Protein AF-A0A538GU68-F1 (afdb_monomer_lite)

Sequence (106 aa):
MAILYLGGVAGVVAFALALYAGGTLRRTGLLLGVGLCLTIAWLLAVYLSAKPISQSPDCSDCGAHFGRWLDTAAIFVGVGGNALSWLVGTIAGSSLRALLRRPSRA

Foldseek 3Di:
DDDPQVLQVLLQVLLVCLLVFAQDPVRLVVLLVVLVVVLVVVVVVQVVPFAFPVDDHPDPQFDQDPRGTDDPVCSCSNSVSNSVSSNNSSVNSNVVNNVVPPPPPD

Structure (mmCIF, N/CA/C/O backbone):
data_AF-A0A538GU68-F1
#
_entry.id   AF-A0A538GU68-F1
#
loop_
_atom_site.group_PDB
_atom_site.id
_atom_site.type_symbol
_atom_site.label_atom_id
_atom_site.label_alt_id
_atom_site.label_comp_id
_atom_site.label_asym_id
_atom_site.label_entity_id
_atom_site.label_seq_id
_atom_site.pdbx_PDB_ins_code
_atom_site.Cartn_x
_atom_site.Cartn_y
_atom_site.Cartn_z
_atom_site.occupancy
_atom_site.B_iso_or_equiv
_atom_site.auth_seq_id
_atom_site.auth_comp_id
_atom_site.auth_asym_id
_atom_site.auth_atom_id
_atom_site.pdbx_PDB_model_num
ATOM 1 N N . MET A 1 1 ? -4.702 -0.843 -23.046 1.00 38.47 1 MET A N 1
ATOM 2 C CA . MET A 1 1 ? -4.264 -1.788 -21.997 1.00 38.47 1 MET A CA 1
ATOM 3 C C . MET A 1 1 ? -5.270 -1.722 -20.864 1.00 38.47 1 MET A C 1
ATOM 5 O O . MET A 1 1 ? -5.650 -0.625 -20.478 1.00 38.47 1 MET A O 1
ATOM 9 N N . ALA A 1 2 ? -5.813 -2.871 -20.465 1.00 39.66 2 ALA A N 1
ATOM 10 C CA . ALA A 1 2 ? -6.988 -2.964 -19.607 1.00 39.66 2 ALA A CA 1
ATOM 11 C C . ALA A 1 2 ? -6.745 -2.391 -18.199 1.00 39.66 2 ALA A C 1
ATOM 13 O O . ALA A 1 2 ? -5.671 -2.528 -17.621 1.00 39.66 2 ALA A O 1
ATOM 14 N N . ILE A 1 3 ? -7.787 -1.745 -17.688 1.00 46.81 3 ILE A N 1
ATOM 15 C CA . ILE A 1 3 ? -7.913 -1.038 -16.416 1.00 46.81 3 ILE A CA 1
ATOM 16 C C . ILE A 1 3 ? -7.530 -1.963 -15.247 1.00 46.81 3 ILE A C 1
ATOM 18 O O . ILE A 1 3 ? -8.352 -2.739 -14.771 1.00 46.81 3 ILE A O 1
ATOM 22 N N . LEU A 1 4 ? -6.301 -1.864 -14.736 1.00 47.38 4 LEU A N 1
ATOM 23 C CA . LEU A 1 4 ? -5.945 -2.384 -13.411 1.00 47.38 4 LEU A CA 1
ATOM 24 C C . LEU A 1 4 ? -5.965 -1.231 -12.407 1.00 47.38 4 LEU A C 1
ATOM 26 O O . LEU A 1 4 ? -4.962 -0.886 -11.788 1.00 47.38 4 LEU A O 1
ATOM 30 N N . TYR A 1 5 ? -7.141 -0.627 -12.233 1.00 52.78 5 TYR A N 1
ATOM 31 C CA . TYR A 1 5 ? -7.412 0.280 -11.117 1.00 52.78 5 TYR A CA 1
ATOM 32 C C . TYR A 1 5 ? -7.614 -0.554 -9.838 1.00 52.78 5 TYR A C 1
ATOM 34 O O . TYR A 1 5 ? -8.709 -0.665 -9.293 1.00 52.78 5 TYR A O 1
ATOM 42 N N . LEU A 1 6 ? -6.543 -1.208 -9.377 1.00 57.41 6 LEU A N 1
ATOM 43 C CA . LEU A 1 6 ? -6.571 -2.105 -8.213 1.00 57.41 6 LEU A CA 1
ATOM 44 C C . LEU A 1 6 ? -6.577 -1.367 -6.864 1.00 57.41 6 LEU A C 1
ATOM 46 O O . LEU A 1 6 ? -6.741 -2.012 -5.833 1.00 57.41 6 LEU A O 1
ATOM 50 N N . GLY A 1 7 ? -6.496 -0.030 -6.851 1.00 59.97 7 GLY A N 1
ATOM 51 C CA . GLY A 1 7 ? -6.613 0.755 -5.616 1.00 59.97 7 GLY A CA 1
ATOM 52 C C . GLY A 1 7 ? -7.919 0.477 -4.862 1.00 59.97 7 GLY A C 1
ATOM 53 O O . GLY A 1 7 ? -7.906 0.257 -3.653 1.00 59.97 7 GLY A O 1
ATOM 54 N N . GLY A 1 8 ? -9.042 0.354 -5.579 1.00 76.62 8 GLY A N 1
ATOM 55 C CA . GLY A 1 8 ? -10.337 0.052 -4.963 1.00 76.62 8 GLY A CA 1
ATOM 56 C C . GLY A 1 8 ? -10.343 -1.274 -4.194 1.00 76.62 8 GLY A C 1
ATOM 57 O O . GLY A 1 8 ? -10.819 -1.326 -3.062 1.00 76.62 8 GLY A O 1
ATOM 58 N N . VAL A 1 9 ? -9.752 -2.330 -4.761 1.00 86.12 9 VAL A N 1
ATOM 59 C CA . VAL A 1 9 ? -9.703 -3.655 -4.121 1.00 86.12 9 VAL A CA 1
ATOM 60 C C . VAL A 1 9 ? -8.813 -3.624 -2.881 1.00 86.12 9 VAL A C 1
ATOM 62 O O . VAL A 1 9 ? -9.236 -4.091 -1.824 1.00 86.12 9 VAL A O 1
ATOM 65 N N . ALA A 1 10 ? -7.622 -3.022 -2.974 1.00 89.31 10 ALA A N 1
ATOM 66 C CA . ALA A 1 10 ? -6.731 -2.869 -1.824 1.00 89.31 10 ALA A CA 1
ATOM 67 C C . ALA A 1 10 ? -7.407 -2.099 -0.681 1.00 89.31 10 ALA A C 1
ATOM 69 O O . ALA A 1 10 ? -7.313 -2.507 0.477 1.00 89.31 10 ALA A O 1
ATOM 70 N N . GLY A 1 11 ? -8.143 -1.031 -1.003 1.00 89.88 11 GLY A N 1
ATOM 71 C CA . GLY A 1 11 ? -8.906 -0.260 -0.023 1.00 89.88 11 GLY A CA 1
ATOM 72 C C . GLY A 1 11 ? -10.026 -1.061 0.640 1.00 89.88 11 GLY A C 1
ATOM 73 O O . GLY A 1 11 ? -10.133 -1.050 1.865 1.00 89.88 11 GLY A O 1
ATOM 74 N N . VAL A 1 12 ? -10.827 -1.800 -0.135 1.00 94.12 12 VAL A N 1
ATOM 75 C CA . VAL A 1 12 ? -11.919 -2.640 0.393 1.00 94.12 12 VAL A CA 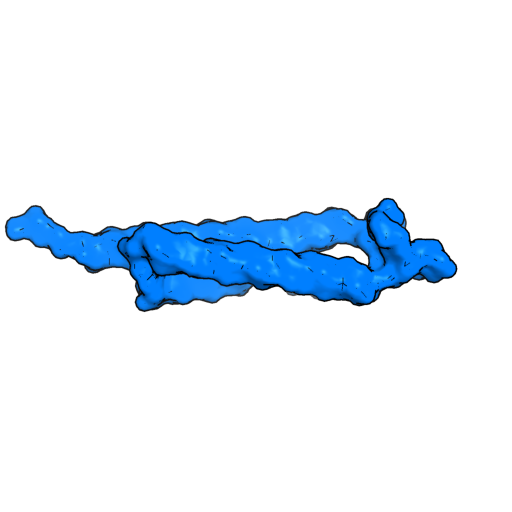1
ATOM 76 C C . VAL A 1 12 ? -11.380 -3.760 1.284 1.00 94.12 12 VAL A C 1
ATOM 78 O O . VAL A 1 12 ? -11.902 -3.978 2.378 1.00 94.12 12 VAL A O 1
ATOM 81 N N . VAL A 1 13 ? -10.308 -4.437 0.864 1.00 94.75 13 VAL A N 1
ATOM 82 C CA . VAL A 1 13 ? -9.656 -5.492 1.656 1.00 94.75 13 VAL A CA 1
ATOM 83 C C . VAL A 1 13 ? -9.092 -4.918 2.953 1.00 94.75 13 VAL A C 1
ATOM 85 O O . VAL A 1 13 ? -9.370 -5.447 4.031 1.00 94.75 13 VAL A O 1
ATOM 88 N N . ALA A 1 14 ? -8.355 -3.807 2.876 1.00 95.38 14 ALA A N 1
ATOM 89 C CA . ALA A 1 14 ? -7.804 -3.135 4.047 1.00 95.38 14 ALA A CA 1
ATOM 90 C C . ALA A 1 14 ? -8.905 -2.695 5.021 1.00 95.38 14 ALA A C 1
ATOM 92 O O . ALA A 1 14 ? -8.789 -2.908 6.229 1.00 95.38 14 ALA A O 1
ATOM 93 N N . PHE A 1 15 ? -9.999 -2.140 4.496 1.00 95.19 15 PHE A N 1
ATOM 94 C CA . PHE A 1 15 ? -11.165 -1.755 5.280 1.00 95.19 15 PHE A CA 1
ATOM 95 C C . PHE A 1 15 ? -11.799 -2.949 5.990 1.00 95.19 15 PHE A C 1
ATOM 97 O O . PHE A 1 15 ? -11.996 -2.891 7.203 1.00 95.19 15 PHE A O 1
ATOM 104 N N . ALA A 1 16 ? -12.068 -4.044 5.276 1.00 96.56 16 ALA A N 1
ATOM 105 C CA . ALA A 1 16 ? -12.666 -5.247 5.850 1.00 96.56 16 ALA A CA 1
ATOM 106 C C . ALA A 1 16 ? -11.777 -5.857 6.948 1.00 96.56 16 ALA A C 1
ATOM 108 O O . ALA A 1 16 ? -12.258 -6.157 8.044 1.00 96.56 16 ALA A O 1
ATOM 109 N N . LEU A 1 17 ? -10.467 -5.966 6.701 1.00 95.25 17 LEU A N 1
ATOM 110 C CA . LEU A 1 17 ? -9.497 -6.444 7.690 1.00 95.25 17 LEU A CA 1
ATOM 111 C C . LEU A 1 17 ? -9.443 -5.531 8.918 1.00 95.25 17 LEU A C 1
ATOM 113 O O . LEU A 1 17 ? -9.457 -6.008 10.054 1.00 95.25 17 LEU A O 1
ATOM 117 N N . ALA A 1 18 ? -9.423 -4.216 8.720 1.00 94.12 18 ALA A N 1
ATOM 118 C CA . ALA A 1 18 ? -9.397 -3.246 9.806 1.00 94.12 18 ALA A CA 1
ATOM 119 C C . ALA A 1 18 ? -10.699 -3.222 10.615 1.00 94.12 18 ALA A C 1
ATOM 121 O O . ALA A 1 18 ? -10.657 -3.141 11.847 1.00 94.12 18 ALA A O 1
ATOM 122 N N . LEU A 1 19 ? -11.846 -3.380 9.957 1.00 94.00 19 LEU A N 1
ATOM 123 C CA . LEU A 1 19 ? -13.146 -3.509 10.605 1.00 94.00 19 LEU A CA 1
ATOM 124 C C . LEU A 1 19 ? -13.254 -4.815 11.410 1.00 94.00 19 LEU A C 1
ATOM 126 O O . LEU A 1 19 ? -13.838 -4.826 12.497 1.00 94.00 19 LEU A O 1
ATOM 130 N N . TYR A 1 20 ? -12.646 -5.905 10.930 1.00 92.81 20 TYR A N 1
ATOM 131 C CA . TYR A 1 20 ? -12.649 -7.207 11.606 1.00 92.81 20 TYR A CA 1
ATOM 132 C C . TYR A 1 20 ? -11.598 -7.350 12.717 1.00 92.81 20 TYR A C 1
ATOM 134 O O . TYR A 1 20 ? -11.853 -8.020 13.724 1.00 92.81 20 TYR A O 1
ATOM 142 N N . ALA A 1 21 ? -10.427 -6.730 12.581 1.00 88.25 21 ALA A N 1
ATOM 143 C CA . ALA A 1 21 ? -9.296 -6.961 13.478 1.00 88.25 21 ALA A CA 1
ATOM 144 C C . ALA A 1 21 ? -8.854 -5.717 14.256 1.00 88.25 21 ALA A C 1
ATOM 146 O O . ALA A 1 21 ? -8.399 -5.880 15.391 1.00 88.25 21 ALA A O 1
ATOM 147 N N . GLY A 1 22 ? -9.017 -4.512 13.701 1.00 87.00 22 GLY A N 1
ATOM 148 C CA . GLY A 1 22 ? -8.435 -3.252 14.180 1.00 87.00 22 GLY A CA 1
ATOM 149 C C . GLY A 1 22 ? -9.058 -2.668 15.454 1.00 87.00 22 GLY A C 1
ATOM 150 O O . GLY A 1 22 ? -9.459 -3.389 16.376 1.00 87.00 22 GLY A O 1
ATOM 151 N N . GLY A 1 23 ? -9.158 -1.336 15.504 1.00 83.31 23 GLY A N 1
ATOM 152 C CA . GLY A 1 23 ? -9.823 -0.588 16.584 1.00 83.31 23 GLY A CA 1
ATOM 153 C C . GLY A 1 23 ? -8.959 -0.312 17.819 1.00 83.31 23 GLY A C 1
ATOM 154 O O . GLY A 1 23 ? -9.408 0.351 18.748 1.00 83.31 23 GLY A O 1
ATOM 155 N N . THR A 1 24 ? -7.713 -0.787 17.831 1.00 90.62 24 THR A N 1
ATOM 156 C CA . THR A 1 24 ? -6.685 -0.387 18.800 1.00 90.62 24 THR A CA 1
ATOM 157 C C . THR A 1 24 ? -5.450 0.088 18.052 1.00 90.62 24 THR A C 1
ATOM 159 O O . THR A 1 24 ? -5.146 -0.434 16.979 1.00 90.62 24 THR A O 1
ATOM 162 N N . LEU A 1 25 ? -4.701 1.031 18.633 1.00 89.94 25 LEU A N 1
ATOM 163 C CA . LEU A 1 25 ? -3.532 1.629 17.981 1.00 89.94 25 LEU A CA 1
ATOM 164 C C . LEU A 1 25 ? -2.513 0.572 17.526 1.00 89.94 25 LEU A C 1
ATOM 166 O O . LEU A 1 25 ? -2.034 0.624 16.398 1.00 89.94 25 LEU A O 1
ATOM 170 N N . ARG A 1 26 ? -2.255 -0.446 18.361 1.00 95.00 26 ARG A N 1
ATOM 171 C CA . ARG A 1 26 ? -1.345 -1.554 18.028 1.00 95.00 26 ARG A CA 1
ATOM 172 C C . ARG A 1 26 ? -1.813 -2.342 16.803 1.00 95.00 26 ARG A C 1
ATOM 174 O O . ARG A 1 26 ? -1.007 -2.628 15.928 1.00 95.00 26 ARG A O 1
ATOM 181 N N . ARG A 1 27 ? -3.095 -2.716 16.732 1.00 92.88 27 ARG A N 1
ATOM 182 C CA . ARG A 1 27 ? -3.610 -3.538 15.623 1.00 92.88 27 ARG A CA 1
ATOM 183 C C . ARG A 1 27 ? -3.724 -2.738 14.331 1.00 92.88 27 ARG A C 1
ATOM 185 O O . ARG A 1 27 ? -3.375 -3.257 13.278 1.00 92.88 27 ARG A O 1
ATOM 192 N N . THR A 1 28 ? -4.138 -1.476 14.421 1.00 93.19 28 THR A N 1
ATOM 193 C CA . THR A 1 28 ? -4.114 -0.551 13.283 1.00 93.19 28 THR A CA 1
ATOM 194 C C . THR A 1 28 ? -2.687 -0.370 12.769 1.00 93.19 28 THR A C 1
ATOM 196 O O . THR A 1 28 ? -2.453 -0.507 11.574 1.00 93.19 28 THR A O 1
ATOM 199 N N . GLY A 1 29 ? -1.719 -0.155 13.666 1.00 95.00 29 GLY A N 1
ATOM 200 C CA . GLY A 1 29 ? -0.303 -0.041 13.311 1.00 95.00 29 GLY A CA 1
ATOM 201 C C . GLY A 1 29 ? 0.243 -1.288 12.614 1.00 95.00 29 GLY A C 1
ATOM 202 O O . GLY A 1 29 ? 0.928 -1.164 11.605 1.00 95.00 29 GLY A O 1
ATOM 203 N N . LEU A 1 30 ? -0.119 -2.489 13.081 1.00 96.94 30 LEU A N 1
ATOM 204 C CA . LEU A 1 30 ? 0.256 -3.739 12.408 1.00 96.94 30 LEU A CA 1
ATOM 205 C C . LEU A 1 30 ? -0.325 -3.833 10.991 1.00 96.94 30 LEU A C 1
ATOM 207 O O . LEU A 1 30 ? 0.393 -4.208 10.072 1.00 96.94 30 LEU A O 1
ATOM 211 N N . LEU A 1 31 ? -1.592 -3.459 10.792 1.00 95.31 31 LEU A N 1
ATOM 212 C CA . LEU A 1 31 ? -2.220 -3.470 9.464 1.00 95.31 31 LEU A CA 1
ATOM 213 C C . LEU A 1 31 ? -1.580 -2.457 8.506 1.00 95.31 31 LEU A C 1
ATOM 215 O O . LEU A 1 31 ? -1.398 -2.756 7.326 1.00 95.31 31 LEU A O 1
ATOM 219 N N . LEU A 1 32 ? -1.189 -1.284 9.009 1.00 96.38 32 LEU A N 1
ATOM 220 C CA . LEU A 1 32 ? -0.418 -0.310 8.234 1.00 96.38 32 LEU A CA 1
ATOM 221 C C . LEU A 1 32 ? 0.973 -0.849 7.882 1.00 96.38 32 LEU A C 1
ATOM 223 O O . LEU A 1 32 ? 1.399 -0.730 6.737 1.00 96.38 32 LEU A O 1
ATOM 227 N N . GLY A 1 33 ? 1.646 -1.499 8.835 1.00 97.00 33 GLY A N 1
ATOM 228 C CA . GLY A 1 33 ? 2.935 -2.154 8.610 1.00 97.00 33 GLY A CA 1
ATOM 229 C C . GLY A 1 33 ? 2.860 -3.246 7.542 1.00 97.00 33 GLY A C 1
ATOM 230 O O . GLY A 1 33 ? 3.709 -3.293 6.658 1.00 97.00 33 GLY A O 1
ATOM 231 N N . VAL A 1 34 ? 1.809 -4.071 7.556 1.00 96.81 34 VAL A N 1
ATOM 232 C CA . VAL A 1 34 ? 1.558 -5.067 6.500 1.00 96.81 34 VAL A CA 1
ATOM 233 C C . VAL A 1 34 ? 1.397 -4.388 5.139 1.00 96.81 34 VAL A C 1
ATOM 235 O O . VAL A 1 34 ? 2.044 -4.802 4.180 1.00 96.81 34 VAL A O 1
ATOM 238 N N . GLY A 1 35 ? 0.599 -3.320 5.054 1.00 95.50 35 GLY A N 1
ATOM 239 C CA . GLY A 1 35 ? 0.435 -2.551 3.816 1.00 95.50 35 GLY A CA 1
ATOM 240 C C . GLY A 1 35 ? 1.751 -1.981 3.284 1.00 95.50 35 GLY A C 1
ATOM 241 O O . GLY A 1 35 ? 2.025 -2.060 2.085 1.00 95.50 35 GLY A O 1
ATOM 242 N N . LEU A 1 36 ? 2.605 -1.470 4.174 1.00 96.56 36 LEU A N 1
ATOM 243 C CA . LEU A 1 36 ? 3.936 -0.986 3.816 1.00 96.56 36 LEU A CA 1
ATOM 244 C C . LEU A 1 36 ? 4.825 -2.116 3.280 1.00 96.56 36 LEU A C 1
ATOM 246 O O . LEU A 1 36 ? 5.426 -1.962 2.219 1.00 96.56 36 LEU A O 1
ATOM 250 N N . CYS A 1 37 ? 4.873 -3.265 3.960 1.00 97.69 37 CYS A N 1
ATOM 251 C CA . CYS A 1 37 ? 5.635 -4.427 3.500 1.00 97.69 37 CYS A CA 1
ATOM 252 C C . CYS A 1 37 ? 5.172 -4.902 2.117 1.00 97.69 37 CYS A C 1
ATOM 254 O O . CYS A 1 37 ? 6.005 -5.171 1.255 1.00 97.69 37 CYS A O 1
ATOM 256 N N . LEU A 1 38 ? 3.857 -4.956 1.883 1.00 94.00 38 LEU A N 1
ATOM 257 C CA . LEU A 1 38 ? 3.288 -5.312 0.580 1.00 94.00 38 LEU A CA 1
ATOM 258 C C . LEU A 1 38 ? 3.664 -4.294 -0.503 1.00 94.00 38 LEU A C 1
ATOM 260 O O . LEU A 1 38 ? 4.014 -4.683 -1.614 1.00 94.00 38 LEU A O 1
ATOM 264 N N . THR A 1 39 ? 3.654 -3.001 -0.171 1.00 93.94 39 THR A N 1
ATOM 265 C CA . THR A 1 39 ? 4.063 -1.926 -1.088 1.00 93.94 39 THR A CA 1
ATOM 266 C C . THR A 1 39 ? 5.530 -2.079 -1.491 1.00 93.94 39 THR A C 1
ATOM 268 O O . THR A 1 39 ? 5.852 -2.046 -2.677 1.00 93.94 39 THR A O 1
ATOM 271 N N . ILE A 1 40 ? 6.421 -2.308 -0.521 1.00 95.69 40 ILE A N 1
ATOM 272 C CA . ILE A 1 40 ? 7.854 -2.521 -0.773 1.00 95.69 40 ILE A CA 1
ATOM 273 C C . ILE A 1 40 ? 8.074 -3.786 -1.609 1.00 95.69 40 ILE A C 1
ATOM 275 O O . ILE A 1 40 ? 8.809 -3.748 -2.594 1.00 95.69 40 ILE A O 1
ATOM 279 N N . ALA A 1 41 ? 7.417 -4.892 -1.254 1.00 95.56 41 ALA A N 1
ATOM 280 C CA . ALA A 1 41 ? 7.514 -6.145 -1.997 1.00 95.56 41 ALA A CA 1
ATOM 281 C C . ALA A 1 41 ? 7.072 -5.973 -3.458 1.00 95.56 41 ALA A C 1
ATOM 283 O O . ALA A 1 41 ? 7.727 -6.484 -4.365 1.00 95.56 41 ALA A O 1
ATOM 284 N N . TRP A 1 42 ? 6.008 -5.203 -3.700 1.00 93.00 42 TRP A N 1
ATOM 285 C CA . TRP A 1 42 ? 5.549 -4.911 -5.054 1.00 93.00 42 TRP A CA 1
ATOM 286 C C . TRP A 1 42 ? 6.540 -4.019 -5.813 1.00 93.00 42 TRP A C 1
ATOM 288 O O . TRP A 1 42 ? 6.880 -4.336 -6.950 1.00 93.00 42 TRP A O 1
ATOM 298 N N . LEU A 1 43 ? 7.083 -2.962 -5.199 1.00 92.50 43 LEU A N 1
ATOM 299 C CA . LEU A 1 43 ? 8.123 -2.140 -5.838 1.00 92.50 43 LEU A CA 1
ATOM 300 C C . LEU A 1 43 ? 9.337 -2.975 -6.252 1.00 92.50 43 LEU A C 1
ATOM 302 O O . LEU A 1 43 ? 9.829 -2.830 -7.370 1.00 92.50 43 LEU A O 1
ATOM 306 N N . LEU A 1 44 ? 9.784 -3.884 -5.382 1.00 94.62 44 LEU A N 1
ATOM 307 C CA . LEU A 1 44 ? 10.864 -4.817 -5.699 1.00 94.62 44 LEU A CA 1
ATOM 308 C C . LEU A 1 44 ? 10.482 -5.743 -6.854 1.00 94.62 44 LEU A C 1
ATOM 310 O O . LEU A 1 44 ? 11.281 -5.927 -7.766 1.00 94.62 44 LEU A O 1
ATOM 314 N N . ALA A 1 45 ? 9.263 -6.284 -6.863 1.00 93.50 45 ALA A N 1
ATOM 315 C CA . ALA A 1 45 ? 8.788 -7.129 -7.954 1.00 93.50 45 ALA A CA 1
ATOM 316 C C . ALA A 1 45 ? 8.756 -6.380 -9.297 1.00 93.50 45 ALA A C 1
ATOM 318 O O . ALA A 1 45 ? 9.228 -6.917 -10.300 1.00 93.50 45 ALA A O 1
ATOM 319 N N . VAL A 1 46 ? 8.269 -5.132 -9.322 1.00 91.12 46 VAL A N 1
ATOM 320 C CA . VAL A 1 46 ? 8.281 -4.284 -10.528 1.00 91.12 46 VAL A CA 1
ATOM 321 C C . VAL A 1 46 ? 9.714 -4.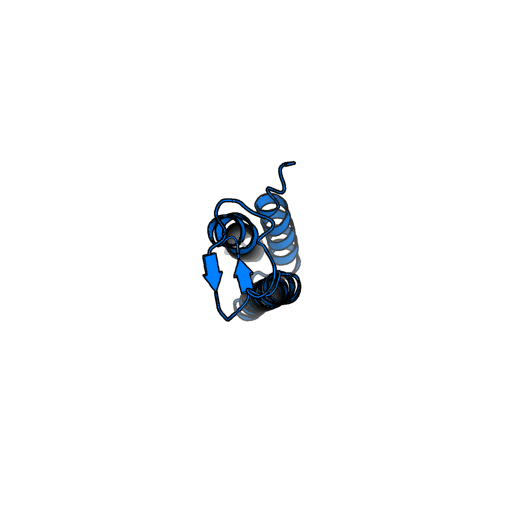026 -10.981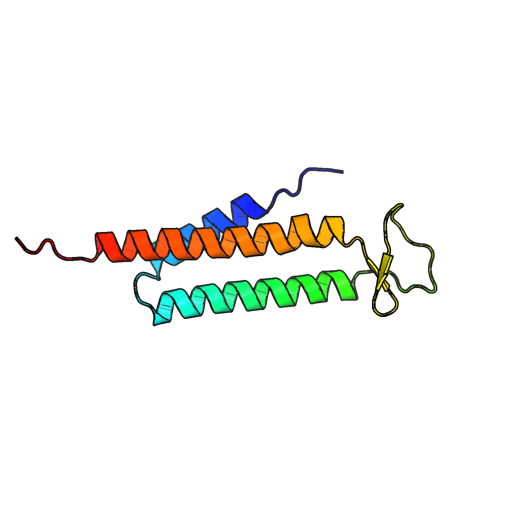 1.00 91.12 46 VAL A C 1
ATOM 323 O O . VAL A 1 46 ? 10.035 -4.243 -12.147 1.00 91.12 46 VAL A O 1
ATOM 326 N N . TYR A 1 47 ? 10.590 -3.620 -10.062 1.00 91.00 47 TYR A N 1
ATOM 327 C CA . TYR A 1 47 ? 11.986 -3.333 -10.377 1.00 91.00 47 TYR A CA 1
ATOM 328 C C . TYR A 1 47 ? 12.725 -4.558 -10.929 1.00 91.00 47 TYR A C 1
ATOM 330 O O . TYR A 1 47 ? 13.402 -4.465 -11.949 1.00 91.00 47 TYR A O 1
ATOM 338 N N . LEU A 1 48 ? 12.577 -5.724 -10.297 1.00 93.06 48 LEU A N 1
ATOM 339 C CA . LEU A 1 48 ? 13.243 -6.955 -10.729 1.00 93.06 48 LEU A CA 1
ATOM 340 C C . LEU A 1 48 ? 12.706 -7.476 -12.070 1.00 93.06 48 LEU A C 1
ATOM 342 O O . LEU A 1 48 ? 13.469 -8.076 -12.828 1.00 93.06 48 LEU A O 1
ATOM 346 N N . SER A 1 49 ? 11.434 -7.207 -12.375 1.00 90.19 49 SER A N 1
ATOM 347 C CA . SER A 1 49 ? 10.794 -7.581 -13.646 1.00 90.19 49 SER A CA 1
ATOM 348 C C . SER A 1 49 ? 11.099 -6.608 -14.790 1.00 90.19 49 SER A C 1
ATOM 350 O O . SER A 1 49 ? 10.923 -6.958 -15.954 1.00 90.19 49 SER A O 1
ATOM 352 N N . ALA A 1 50 ? 11.550 -5.389 -14.484 1.00 89.06 50 ALA A N 1
ATOM 353 C CA . ALA A 1 50 ? 11.845 -4.367 -15.481 1.00 89.06 50 ALA A CA 1
ATOM 354 C C . ALA A 1 50 ? 13.080 -4.714 -16.323 1.00 89.06 50 ALA A C 1
ATOM 356 O O . ALA A 1 50 ? 14.051 -5.278 -15.816 1.00 89.06 50 ALA A O 1
ATOM 357 N N . LYS A 1 51 ? 13.091 -4.337 -17.604 1.00 89.62 51 LYS A N 1
ATOM 358 C CA . LYS A 1 51 ? 14.226 -4.625 -18.491 1.00 89.62 51 LYS A CA 1
ATOM 359 C C . LYS A 1 51 ? 15.482 -3.831 -18.102 1.00 89.62 51 LYS A C 1
ATOM 361 O O . LYS A 1 51 ? 15.370 -2.650 -17.766 1.00 89.62 51 LYS A O 1
ATOM 366 N N . PRO A 1 52 ? 16.683 -4.437 -18.178 1.00 90.94 52 PRO A N 1
ATOM 367 C CA . PRO A 1 52 ? 17.941 -3.706 -18.048 1.00 90.94 52 PRO A CA 1
ATOM 368 C C . PRO A 1 52 ? 18.098 -2.650 -19.147 1.00 90.94 52 PRO A C 1
ATOM 370 O O . PRO A 1 52 ? 17.647 -2.860 -20.272 1.00 90.94 52 PRO A O 1
ATOM 373 N N . ILE A 1 53 ? 18.819 -1.564 -18.855 1.00 89.88 53 ILE A N 1
ATOM 374 C CA . ILE A 1 53 ? 19.083 -0.485 -19.829 1.00 89.88 53 ILE A CA 1
ATOM 375 C C . ILE A 1 53 ? 19.881 -0.926 -21.065 1.00 89.88 53 ILE A C 1
ATOM 377 O O . ILE A 1 53 ? 19.886 -0.228 -22.072 1.00 89.88 53 ILE A O 1
ATOM 381 N N . SER A 1 54 ? 20.549 -2.082 -21.006 1.00 87.69 54 SER A N 1
ATOM 382 C CA . SER A 1 54 ? 21.243 -2.676 -22.153 1.00 87.69 54 SER A CA 1
ATOM 383 C C . SER A 1 54 ? 20.294 -3.230 -23.221 1.00 87.69 54 SER A C 1
ATOM 385 O O . SER A 1 54 ? 20.742 -3.573 -24.312 1.00 87.69 54 SER A O 1
ATOM 387 N N . GLN A 1 55 ? 18.999 -3.336 -22.919 1.00 87.75 55 GLN A N 1
ATOM 388 C CA . GLN A 1 55 ? 17.956 -3.766 -23.846 1.00 87.75 55 GLN A CA 1
ATOM 389 C C . GLN A 1 55 ? 17.064 -2.579 -24.221 1.00 87.75 55 GLN A C 1
ATOM 391 O O . GLN A 1 55 ? 16.951 -1.619 -23.460 1.00 87.75 55 GLN A O 1
ATOM 396 N N . SER A 1 56 ? 16.406 -2.645 -25.382 1.00 84.06 56 SER A N 1
ATOM 397 C CA . SER A 1 56 ? 15.420 -1.629 -25.771 1.00 84.06 56 SER A CA 1
ATOM 398 C C . SER A 1 56 ? 14.246 -1.613 -24.778 1.00 84.06 56 SER A C 1
ATOM 400 O O . SER A 1 56 ? 13.792 -2.694 -24.380 1.00 84.06 56 SER A O 1
ATOM 402 N N . PRO A 1 57 ? 13.740 -0.431 -24.383 1.00 83.88 57 PRO A N 1
ATOM 403 C CA . PRO A 1 57 ? 12.546 -0.330 -23.550 1.00 83.88 57 PRO A CA 1
ATOM 404 C C . PRO A 1 57 ? 11.310 -0.871 -24.285 1.00 83.88 57 PRO A C 1
ATOM 406 O O . PRO A 1 57 ? 11.212 -0.767 -25.507 1.00 83.88 57 PRO A O 1
ATOM 409 N N . ASP A 1 58 ? 10.353 -1.412 -23.525 1.00 78.94 58 ASP A N 1
ATOM 410 C CA . ASP A 1 58 ? 9.049 -1.890 -24.032 1.00 78.94 58 ASP A CA 1
ATOM 411 C C . ASP A 1 58 ? 7.954 -0.808 -24.002 1.00 78.94 58 ASP A C 1
ATOM 413 O O . ASP A 1 58 ? 6.782 -1.074 -24.259 1.00 78.94 58 ASP A O 1
ATOM 417 N N . CYS A 1 59 ? 8.322 0.416 -23.639 1.00 77.25 59 CYS A N 1
ATOM 418 C CA . CYS A 1 59 ? 7.423 1.512 -23.303 1.00 77.25 59 CYS A CA 1
ATOM 419 C C . CYS A 1 59 ? 7.968 2.817 -23.883 1.00 77.25 59 CYS A C 1
ATOM 421 O O . CYS A 1 59 ? 9.175 3.054 -23.847 1.00 77.25 59 CYS A O 1
ATOM 423 N N . SER A 1 60 ? 7.071 3.661 -24.401 1.00 78.69 60 SER A N 1
ATOM 424 C CA . SER A 1 60 ? 7.407 4.958 -25.004 1.00 78.69 60 SER A CA 1
ATOM 425 C C . SER A 1 60 ? 7.954 5.963 -23.992 1.00 78.69 60 SER A C 1
ATOM 427 O O . SER A 1 60 ? 8.863 6.716 -24.320 1.00 78.69 60 SER A O 1
ATOM 429 N N . ASP A 1 61 ? 7.430 5.940 -22.763 1.00 81.06 61 ASP A N 1
ATOM 430 C CA . ASP A 1 61 ? 7.655 6.977 -21.744 1.00 81.06 61 ASP A CA 1
ATOM 431 C C . ASP A 1 61 ? 8.465 6.477 -20.536 1.00 81.06 61 ASP A C 1
ATOM 433 O O . ASP A 1 61 ? 8.434 7.053 -19.448 1.00 81.06 61 ASP A O 1
ATOM 437 N N . CYS A 1 62 ? 9.199 5.377 -20.706 1.00 86.38 62 CYS A N 1
ATOM 438 C CA . CYS A 1 62 ? 10.033 4.829 -19.644 1.00 86.38 62 CYS A CA 1
ATOM 439 C C . CYS A 1 62 ? 11.332 5.613 -19.455 1.00 86.38 62 CYS A C 1
ATOM 441 O O . CYS A 1 62 ? 12.078 5.863 -20.400 1.00 86.38 62 CYS A O 1
ATOM 443 N N . GLY A 1 63 ? 11.645 5.924 -18.197 1.00 87.00 63 GLY A N 1
ATOM 444 C CA . GLY A 1 63 ? 12.917 6.511 -17.789 1.00 87.00 63 GLY A CA 1
ATOM 445 C C . GLY A 1 63 ? 13.935 5.446 -17.383 1.00 87.00 63 GLY A C 1
ATOM 446 O O . GLY A 1 63 ? 13.575 4.362 -16.916 1.00 87.00 63 GLY A O 1
ATOM 447 N N . ALA A 1 64 ? 15.224 5.753 -17.529 1.00 88.81 64 ALA A N 1
ATOM 448 C CA . ALA A 1 64 ? 16.296 4.920 -16.993 1.00 88.81 64 ALA A CA 1
ATOM 449 C C . ALA A 1 64 ? 1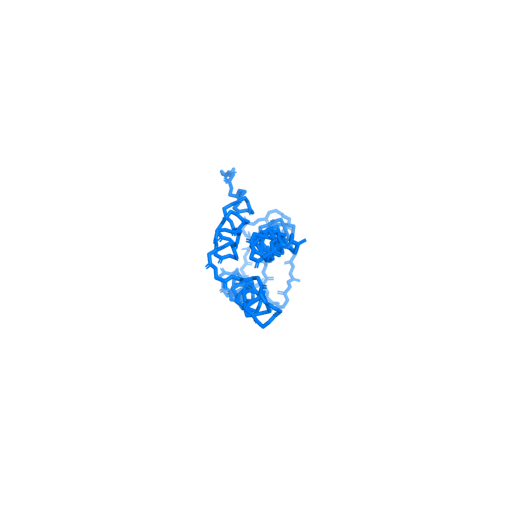6.483 5.208 -15.494 1.00 88.81 64 ALA A C 1
ATOM 451 O O . ALA A 1 64 ? 16.896 6.299 -15.103 1.00 88.81 64 ALA A O 1
ATOM 452 N N . HIS A 1 65 ? 16.214 4.213 -14.651 1.00 86.81 65 HIS A N 1
ATOM 453 C CA . HIS A 1 65 ? 16.300 4.314 -13.197 1.00 86.81 65 HIS A CA 1
ATOM 454 C C . HIS A 1 65 ? 17.044 3.103 -12.631 1.00 86.81 65 HIS A C 1
ATOM 456 O O . HIS A 1 65 ? 16.672 1.959 -12.885 1.00 86.81 65 HIS A O 1
ATOM 462 N N . PHE A 1 66 ? 18.115 3.348 -11.869 1.00 88.44 66 PHE A N 1
ATOM 463 C CA . PHE A 1 66 ? 18.937 2.298 -11.242 1.00 88.44 66 PHE A CA 1
ATOM 464 C C . PHE A 1 66 ? 19.380 1.178 -12.213 1.00 88.44 66 PHE A C 1
ATOM 466 O O . PHE A 1 66 ? 19.472 0.014 -11.843 1.00 88.44 66 PHE A O 1
ATOM 473 N N . GLY A 1 67 ? 19.648 1.520 -13.478 1.00 90.00 67 GLY A N 1
ATOM 474 C CA . GLY A 1 67 ? 20.077 0.555 -14.499 1.00 90.00 67 GLY A CA 1
ATOM 475 C C . GLY A 1 67 ? 18.948 -0.250 -15.155 1.00 90.00 67 GLY A C 1
ATOM 476 O O . GLY A 1 67 ? 19.232 -1.202 -15.886 1.00 90.00 67 GLY A O 1
ATOM 477 N N . ARG A 1 68 ? 17.679 0.125 -14.947 1.00 91.81 68 ARG A N 1
ATOM 478 C CA . ARG A 1 68 ? 16.508 -0.491 -15.595 1.00 91.81 68 ARG A CA 1
ATOM 479 C C . ARG A 1 68 ? 15.559 0.550 -16.188 1.00 91.81 68 ARG A C 1
ATOM 481 O O . ARG A 1 68 ? 15.530 1.691 -15.735 1.00 91.81 68 ARG A O 1
ATOM 488 N N . TRP A 1 69 ? 14.782 0.150 -17.191 1.00 91.62 69 TRP A N 1
ATOM 489 C CA . TRP A 1 69 ? 13.720 0.971 -17.776 1.00 91.62 69 TRP A CA 1
ATOM 490 C C . TRP A 1 69 ? 12.451 0.873 -16.931 1.00 91.62 69 TRP A C 1
ATOM 492 O O . TRP A 1 69 ? 11.885 -0.212 -16.802 1.00 91.62 69 TRP A O 1
ATOM 502 N N . LEU A 1 70 ? 12.005 1.988 -16.352 1.00 89.25 70 LEU A N 1
ATOM 503 C CA . LEU A 1 70 ? 10.830 2.036 -15.481 1.00 89.25 70 LEU A CA 1
ATOM 504 C C . LEU A 1 70 ? 9.848 3.111 -15.947 1.00 89.25 70 LEU A C 1
ATOM 506 O O . LEU A 1 70 ? 10.232 4.247 -16.224 1.00 89.25 70 LEU A O 1
ATOM 510 N N . ASP A 1 71 ? 8.566 2.751 -15.969 1.00 89.94 71 ASP A N 1
ATOM 511 C CA . ASP A 1 71 ? 7.465 3.696 -16.141 1.00 89.94 71 ASP A CA 1
ATOM 512 C C . ASP A 1 71 ? 7.064 4.247 -14.769 1.00 89.94 71 ASP A C 1
ATOM 514 O O . ASP A 1 71 ? 6.282 3.654 -14.019 1.00 89.94 71 ASP A O 1
ATOM 518 N N . THR A 1 72 ? 7.647 5.389 -14.420 1.00 86.62 72 THR A N 1
ATOM 519 C CA . THR A 1 72 ? 7.420 6.036 -13.127 1.00 86.62 72 THR A CA 1
ATOM 520 C C . THR A 1 72 ? 5.954 6.436 -12.944 1.00 86.62 72 THR A C 1
ATOM 522 O O . THR A 1 72 ? 5.420 6.285 -11.844 1.00 86.62 72 THR A O 1
ATOM 525 N N . ALA A 1 73 ? 5.269 6.879 -14.003 1.00 86.25 73 ALA A N 1
ATOM 526 C CA . ALA A 1 73 ? 3.863 7.270 -13.925 1.00 86.25 73 ALA A CA 1
ATOM 527 C C . ALA A 1 73 ? 2.967 6.059 -13.629 1.00 86.25 73 ALA A C 1
ATOM 529 O O . ALA A 1 73 ? 2.142 6.109 -12.710 1.00 86.25 73 ALA A O 1
ATOM 530 N N . ALA A 1 74 ? 3.179 4.944 -14.333 1.00 86.12 74 ALA A N 1
ATOM 531 C CA . ALA A 1 74 ? 2.457 3.701 -14.075 1.00 86.12 74 ALA A CA 1
ATOM 532 C C . ALA A 1 74 ? 2.728 3.158 -12.663 1.00 86.12 74 ALA A C 1
ATOM 534 O O . ALA A 1 74 ? 1.801 2.691 -11.997 1.00 86.12 74 ALA A O 1
ATOM 535 N N . ILE A 1 75 ? 3.966 3.265 -12.165 1.00 88.94 75 ILE A N 1
ATOM 536 C CA . ILE A 1 75 ? 4.318 2.870 -10.791 1.00 88.94 75 ILE A CA 1
ATOM 537 C C . ILE A 1 75 ? 3.584 3.738 -9.765 1.00 88.94 75 ILE A C 1
ATOM 539 O O . ILE A 1 75 ? 3.006 3.197 -8.820 1.00 88.94 75 ILE A O 1
ATOM 543 N N . PHE A 1 76 ? 3.555 5.063 -9.939 1.00 87.69 76 PHE A N 1
ATOM 544 C CA . PHE A 1 76 ? 2.842 5.962 -9.026 1.00 87.69 76 PHE A CA 1
ATOM 545 C C . PHE A 1 76 ? 1.341 5.673 -8.990 1.00 87.69 76 PHE A C 1
ATOM 547 O O . PHE A 1 76 ? 0.764 5.560 -7.907 1.00 87.69 76 PHE A O 1
ATOM 554 N N . VAL A 1 77 ? 0.707 5.515 -10.152 1.00 87.88 77 VAL A N 1
ATOM 555 C CA . VAL A 1 77 ? -0.733 5.238 -10.230 1.00 87.88 77 VAL A CA 1
ATOM 556 C C . VAL A 1 77 ? -1.052 3.851 -9.673 1.00 87.88 77 VAL A C 1
ATOM 558 O O . VAL A 1 77 ? -1.960 3.706 -8.854 1.00 87.88 77 VAL A O 1
ATOM 561 N N . GLY A 1 78 ? -0.289 2.833 -10.073 1.00 87.88 78 GLY A N 1
ATOM 562 C CA . GLY A 1 78 ? -0.490 1.455 -9.645 1.00 87.88 78 GLY A CA 1
ATOM 563 C C . GLY A 1 78 ? -0.131 1.255 -8.179 1.00 87.88 78 GLY A C 1
ATOM 564 O O . GLY A 1 78 ? -1.002 1.043 -7.337 1.00 87.88 78 GLY A O 1
ATOM 565 N N . VAL A 1 79 ? 1.153 1.333 -7.846 1.00 90.44 79 VAL A N 1
ATOM 566 C CA . VAL A 1 79 ? 1.644 1.038 -6.496 1.00 90.44 79 VAL A CA 1
ATOM 567 C C . VAL A 1 79 ? 1.228 2.125 -5.508 1.00 90.44 79 VAL A C 1
ATOM 569 O O . VAL A 1 79 ? 0.697 1.811 -4.442 1.00 90.44 79 VAL A O 1
ATOM 572 N N . GLY A 1 80 ? 1.404 3.399 -5.869 1.00 90.62 80 GLY A N 1
ATOM 573 C CA . GLY A 1 80 ? 1.033 4.524 -5.006 1.00 90.62 80 GLY A CA 1
ATOM 574 C C . GLY A 1 80 ? -0.473 4.586 -4.746 1.00 90.62 80 GLY A C 1
ATOM 575 O O . GLY A 1 80 ? -0.892 4.732 -3.597 1.00 90.62 80 GLY A O 1
ATOM 576 N N . GLY A 1 81 ? -1.296 4.378 -5.778 1.00 91.69 81 GLY A N 1
ATOM 577 C CA . GLY A 1 81 ? -2.752 4.309 -5.633 1.00 91.69 81 GLY A CA 1
ATOM 578 C C . GLY A 1 81 ? -3.211 3.169 -4.717 1.00 91.69 81 GLY A C 1
ATOM 579 O O . GLY A 1 81 ? -4.086 3.368 -3.869 1.00 91.69 81 GLY A O 1
ATOM 580 N N . ASN A 1 82 ? -2.594 1.988 -4.824 1.00 91.44 82 ASN A N 1
ATOM 581 C CA . ASN A 1 82 ? -2.875 0.856 -3.934 1.00 91.44 82 ASN A CA 1
ATOM 582 C C . ASN A 1 82 ? -2.439 1.129 -2.489 1.00 91.44 82 ASN A C 1
ATOM 584 O O . ASN A 1 82 ? -3.213 0.877 -1.564 1.00 91.44 82 ASN A O 1
ATOM 588 N N . ALA A 1 83 ? -1.246 1.692 -2.289 1.00 92.69 83 ALA A N 1
ATOM 589 C CA . ALA A 1 83 ? -0.740 2.047 -0.965 1.00 92.69 83 ALA A CA 1
ATOM 590 C C . ALA A 1 83 ? -1.640 3.082 -0.272 1.00 92.69 83 ALA A C 1
ATOM 592 O O . ALA A 1 83 ? -2.017 2.909 0.890 1.00 92.69 83 ALA A O 1
ATOM 593 N N . LEU A 1 84 ? -2.053 4.124 -1.003 1.00 95.19 84 LEU A N 1
ATOM 594 C CA . LEU A 1 84 ? -2.974 5.140 -0.498 1.00 95.19 84 LEU A CA 1
ATOM 595 C C . LEU A 1 84 ? -4.341 4.539 -0.158 1.00 95.19 84 LEU A C 1
ATOM 597 O O . LEU A 1 84 ? -4.898 4.816 0.904 1.00 95.19 84 LEU A O 1
ATOM 601 N N . SER A 1 85 ? -4.871 3.680 -1.027 1.00 94.88 85 SER A N 1
ATOM 602 C CA . SER A 1 85 ? -6.163 3.036 -0.787 1.00 94.88 85 SER A CA 1
ATOM 603 C C . SER A 1 85 ? -6.118 2.115 0.434 1.00 94.88 85 SER A C 1
ATOM 605 O O . SER A 1 85 ? -7.038 2.143 1.252 1.00 94.88 85 SER A O 1
ATOM 607 N N . TRP A 1 86 ? -5.033 1.353 0.618 1.00 96.38 86 TRP A N 1
ATOM 608 C CA . TRP A 1 86 ? -4.818 0.529 1.810 1.00 96.38 86 TRP A CA 1
ATOM 609 C C . TRP A 1 86 ? -4.773 1.371 3.087 1.00 96.38 86 TRP A C 1
ATOM 611 O O . TRP A 1 86 ? -5.402 1.020 4.090 1.00 96.38 86 TRP A O 1
ATOM 621 N N . LEU A 1 87 ? -4.048 2.493 3.055 1.00 96.50 87 LEU A N 1
ATOM 622 C CA . LEU A 1 87 ? -3.959 3.438 4.166 1.00 96.50 87 LEU A CA 1
ATOM 623 C C . LEU A 1 87 ? -5.350 3.953 4.558 1.00 96.50 87 LEU A C 1
ATOM 625 O O . LEU A 1 87 ? -5.749 3.830 5.719 1.00 96.50 87 LEU A O 1
ATOM 629 N N . VAL A 1 88 ? -6.106 4.468 3.584 1.00 96.81 88 VAL A N 1
ATOM 630 C CA . VAL A 1 88 ? -7.459 5.003 3.797 1.00 96.81 88 VAL A CA 1
ATOM 631 C C . VAL A 1 88 ? -8.399 3.918 4.323 1.00 96.81 88 VAL A C 1
ATOM 633 O O . VAL A 1 88 ? -9.058 4.127 5.342 1.00 96.81 88 VAL A O 1
ATOM 636 N N . GLY A 1 89 ? -8.417 2.738 3.694 1.00 96.38 89 GLY A N 1
ATOM 637 C CA . GLY A 1 89 ? -9.243 1.609 4.124 1.00 96.38 89 GLY A CA 1
ATOM 638 C C . GLY A 1 89 ? -8.925 1.171 5.554 1.00 96.38 89 GLY A C 1
ATOM 639 O O . GLY A 1 89 ? -9.830 1.032 6.379 1.00 96.38 89 GLY A O 1
ATOM 640 N N . THR A 1 90 ? -7.639 1.047 5.891 1.00 97.44 90 THR A N 1
ATOM 641 C CA . THR A 1 90 ? -7.191 0.646 7.233 1.00 97.44 90 THR A CA 1
ATOM 642 C C . THR A 1 90 ? -7.620 1.647 8.304 1.00 97.44 90 THR A C 1
ATOM 644 O O . THR A 1 90 ? -8.117 1.247 9.364 1.00 97.44 90 THR A O 1
ATOM 647 N N . ILE A 1 91 ? -7.444 2.947 8.044 1.00 96.44 91 ILE A N 1
ATOM 648 C CA . ILE A 1 91 ? -7.824 4.014 8.979 1.00 96.44 91 ILE A CA 1
ATOM 649 C C . ILE A 1 91 ? -9.342 4.048 9.150 1.00 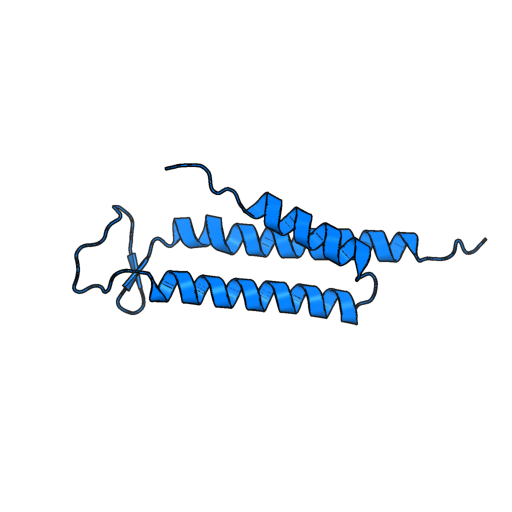96.44 91 ILE A C 1
ATOM 651 O O . ILE A 1 91 ? -9.823 4.048 10.287 1.00 96.44 91 ILE A O 1
ATOM 655 N N . ALA A 1 92 ? -10.098 4.029 8.051 1.00 96.88 92 ALA A N 1
ATOM 656 C CA . ALA A 1 92 ? -11.555 4.080 8.077 1.00 96.88 92 ALA A CA 1
ATOM 657 C C . ALA A 1 92 ? -12.152 2.869 8.812 1.00 96.88 92 ALA A C 1
ATOM 659 O O . ALA A 1 92 ? -12.936 3.041 9.747 1.00 96.88 92 ALA A O 1
ATOM 660 N N . GLY A 1 93 ? -11.724 1.649 8.470 1.00 96.12 93 GLY A N 1
ATOM 661 C CA . GLY A 1 93 ? -12.222 0.421 9.098 1.00 96.12 93 GLY A CA 1
ATOM 662 C C . GLY A 1 93 ? -11.860 0.333 10.581 1.00 96.12 93 GLY A C 1
ATOM 663 O O . GLY A 1 93 ? -12.693 -0.036 11.412 1.00 96.12 93 GLY A O 1
ATOM 664 N N . SER A 1 94 ? -10.643 0.751 10.947 1.00 95.50 94 SER A N 1
ATOM 665 C CA . SER A 1 94 ? -10.208 0.773 12.349 1.00 95.50 94 SER A CA 1
ATOM 666 C C . SER A 1 94 ? -10.968 1.810 13.170 1.00 95.50 94 SER A C 1
ATOM 668 O O . SER A 1 94 ? -11.340 1.523 14.307 1.00 95.50 94 SER A O 1
ATOM 670 N N . SER A 1 95 ? -11.208 2.995 12.603 1.00 94.19 95 SER A N 1
ATOM 671 C CA . SER A 1 95 ? -11.970 4.070 13.247 1.00 94.19 95 SER A CA 1
ATOM 672 C C . SER A 1 95 ? -13.415 3.644 13.475 1.00 94.19 95 SER A C 1
ATOM 674 O O . SER A 1 95 ? -13.910 3.741 14.596 1.00 94.19 95 SER A O 1
ATOM 676 N N . LEU A 1 96 ? -14.059 3.076 12.451 1.00 95.25 96 LEU A N 1
ATOM 677 C CA . LEU A 1 96 ? -15.419 2.556 12.558 1.00 95.25 96 LEU A CA 1
ATOM 678 C C . LEU A 1 96 ? -15.518 1.481 13.644 1.00 95.25 96 LEU A C 1
ATOM 680 O O . LEU A 1 96 ? -16.376 1.553 14.519 1.00 95.25 96 LEU A O 1
ATOM 684 N N . ARG A 1 97 ? -14.594 0.519 13.662 1.00 92.75 97 ARG A N 1
ATOM 685 C CA . ARG A 1 97 ? -14.569 -0.514 14.703 1.00 92.75 97 ARG A CA 1
ATOM 686 C C . ARG A 1 97 ? -14.354 0.056 16.103 1.00 92.75 97 ARG A C 1
ATOM 688 O O . ARG A 1 97 ? -14.958 -0.434 17.055 1.00 92.75 97 ARG A O 1
ATOM 695 N N . ALA A 1 98 ? -13.481 1.051 16.248 1.00 91.69 98 ALA A N 1
ATOM 696 C CA . ALA A 1 98 ? -13.256 1.711 17.530 1.00 91.69 98 ALA A CA 1
ATOM 697 C C . ALA A 1 98 ? -14.529 2.410 18.024 1.00 91.69 98 ALA A C 1
ATOM 699 O O . ALA A 1 98 ? -14.840 2.310 19.207 1.00 91.69 98 ALA A O 1
ATOM 700 N N . LEU A 1 99 ? -15.283 3.056 17.128 1.00 92.44 99 LEU A N 1
ATOM 701 C CA . LEU A 1 99 ? -16.575 3.671 17.443 1.00 92.44 99 LEU A CA 1
ATOM 702 C C . LEU A 1 99 ? -17.613 2.624 17.867 1.00 92.44 99 LEU A C 1
ATOM 704 O O . LEU A 1 99 ? -18.243 2.799 18.903 1.00 92.44 99 LEU A O 1
ATOM 708 N N . LEU A 1 100 ? -17.720 1.506 17.142 1.00 91.44 100 LEU A N 1
ATOM 709 C CA . LEU A 1 100 ? -18.653 0.414 17.461 1.00 91.44 100 LEU A CA 1
ATOM 710 C C . LEU A 1 100 ? -18.345 -0.295 18.788 1.00 91.44 100 LEU A C 1
ATOM 712 O O . LEU A 1 100 ? -19.226 -0.900 19.388 1.00 91.44 100 LEU A O 1
ATOM 716 N N . ARG A 1 101 ? -17.088 -0.257 19.245 1.00 85.94 101 ARG A N 1
ATOM 717 C CA . ARG A 1 101 ? -16.654 -0.870 20.511 1.00 85.94 101 ARG A CA 1
ATOM 718 C C . ARG A 1 101 ? -16.732 0.060 21.711 1.00 85.94 101 ARG A C 1
ATOM 720 O O . ARG A 1 101 ? -16.479 -0.404 22.821 1.00 85.94 101 ARG A O 1
ATOM 727 N N . ARG A 1 102 ? -17.024 1.350 21.523 1.00 79.25 102 ARG A N 1
ATOM 728 C CA . ARG A 1 102 ? -17.271 2.240 22.659 1.00 79.25 102 ARG A CA 1
ATOM 729 C C . ARG A 1 102 ? -18.593 1.800 23.285 1.00 79.25 102 ARG A C 1
ATOM 731 O O . ARG A 1 102 ? -19.615 1.915 22.613 1.00 79.25 102 ARG A O 1
ATOM 738 N N . PRO A 1 103 ? -18.599 1.294 24.532 1.00 64.44 103 PRO A N 1
ATOM 739 C CA . PRO A 1 103 ? -19.851 1.107 25.237 1.00 64.44 103 PRO A CA 1
ATOM 740 C C . PRO A 1 103 ? -20.487 2.487 25.320 1.00 64.44 103 PRO A C 1
ATOM 742 O O . PRO A 1 103 ? -19.811 3.450 25.703 1.00 64.44 103 PRO A O 1
ATOM 745 N N . SER A 1 104 ? -21.750 2.593 24.924 1.00 64.56 104 SER A N 1
ATOM 746 C CA . SER A 1 104 ? -22.583 3.735 25.266 1.00 64.56 104 SER A CA 1
ATOM 747 C C . SER A 1 104 ? -22.393 3.972 26.763 1.00 64.56 104 SER A C 1
ATOM 749 O O . SER A 1 104 ? -22.807 3.144 27.569 1.00 64.56 104 SER A O 1
ATOM 751 N N . ARG A 1 105 ? -21.684 5.039 27.148 1.00 56.97 105 ARG A N 1
ATOM 752 C CA . ARG A 1 105 ? -21.771 5.556 28.513 1.00 56.97 105 ARG A CA 1
ATOM 753 C C . ARG A 1 105 ? -23.176 6.146 28.617 1.00 56.97 105 ARG A C 1
ATOM 755 O O . ARG A 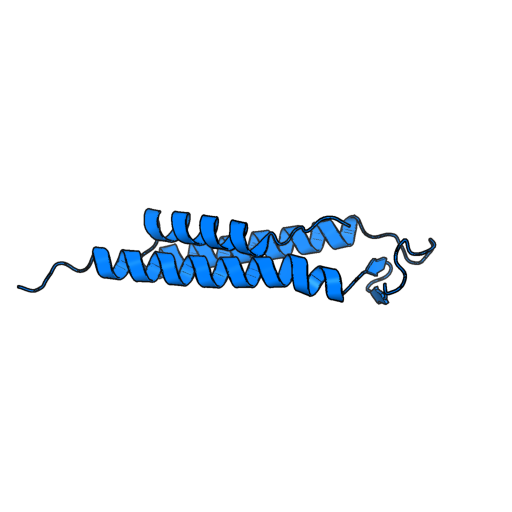1 105 ? -23.358 7.320 28.311 1.00 56.97 105 ARG A O 1
ATOM 762 N N . ALA A 1 106 ? -24.145 5.281 28.890 1.00 47.78 106 ALA A N 1
ATOM 763 C CA . ALA A 1 106 ? -25.474 5.617 29.368 1.00 47.78 106 ALA A CA 1
ATOM 764 C C . ALA A 1 106 ? -25.507 5.280 30.858 1.00 47.78 106 ALA A C 1
ATOM 766 O O . ALA A 1 106 ? -24.945 4.217 31.215 1.00 47.78 106 ALA A O 1
#

Radius of gyration: 18.04 Å; chains: 1; bounding box: 47×15×55 Å

Secondary structure (DSSP, 8-state):
-----THHHHHHHHHHHHHHH-SSHHHHHHHHHHHHHHHHHHHHHHHHHSPBTTS--SSTT-EEETTEEE-HHHHIIIIIHHHHHHHHHHHHHHHHHHHHTS----

pLDDT: mean 87.12, std 12.98, range [38.47, 97.69]